Protein AF-A0A679FP63-F1 (afdb_monomer)

Mean predicted aligned error: 5.91 Å

Foldseek 3Di:
DDDDDDLVDDLVVQLVCAVVRPDDWAQDDPVDPDSHTWDFPAWDWDWDQDPVGIGIHTDTDTHGDDPPDD

Nearest PDB structures (foldseek):
  2fdo-assembly1_A  TM=6.389E-01  e=1.947E+00  Archaeoglobus fulgidus DSM 4304
  8r6e-assembly1_A  TM=5.807E-01  e=2.515E+00  Severe acute respiratory syndrome coronavirus 2
  7vbf-assembly1_A  TM=5.542E-01  e=2.515E+00  Severe acute respiratory syndrome coronavirus 2
  2cjr-assembly1_A  TM=5.612E-01  e=3.248E+00  SARS coronavirus TW1

Radius of gyration: 14.55 Å; Cα contacts (8 Å, |Δi|>4): 88; chains: 1; bounding box: 32×19×42 Å

Structure (mmCIF, N/CA/C/O backbone):
data_AF-A0A679FP63-F1
#
_entry.id   AF-A0A679FP63-F1
#
loop_
_atom_site.group_PDB
_atom_site.id
_atom_site.type_symbol
_atom_site.label_atom_id
_atom_site.label_alt_id
_atom_site.label_comp_id
_atom_site.label_asym_id
_atom_site.label_entity_id
_atom_site.label_seq_id
_atom_site.pdbx_PDB_ins_code
_atom_site.Cartn_x
_atom_site.Cartn_y
_atom_site.Cartn_z
_atom_site.occupancy
_atom_site.B_iso_or_equiv
_atom_site.auth_seq_id
_atom_site.auth_comp_id
_atom_site.auth_asym_id
_atom_site.auth_atom_id
_atom_site.pdbx_PDB_model_num
ATOM 1 N N . MET A 1 1 ? -4.195 3.641 -14.652 1.00 76.19 1 MET A N 1
ATOM 2 C CA . MET A 1 1 ? -4.838 2.354 -14.321 1.00 76.19 1 MET A CA 1
ATOM 3 C C . MET A 1 1 ? -4.709 2.095 -12.832 1.00 76.19 1 MET A C 1
ATOM 5 O O . MET A 1 1 ? -3.676 2.446 -12.278 1.00 76.19 1 MET A O 1
ATOM 9 N N . ILE A 1 2 ? -5.740 1.531 -12.204 1.00 81.56 2 ILE A N 1
ATOM 10 C CA . ILE A 1 2 ? -5.725 1.086 -10.805 1.00 81.56 2 ILE A CA 1
ATOM 11 C C . ILE A 1 2 ? -5.711 -0.444 -10.824 1.00 81.56 2 ILE A C 1
ATOM 13 O O . ILE A 1 2 ? -6.485 -1.042 -11.568 1.00 81.56 2 ILE A O 1
ATOM 17 N N . GLN A 1 3 ? -4.820 -1.056 -10.048 1.00 85.19 3 GLN A N 1
ATOM 18 C CA . GLN A 1 3 ? -4.791 -2.498 -9.823 1.00 85.19 3 GLN A CA 1
ATOM 19 C C . GLN A 1 3 ? -5.166 -2.755 -8.367 1.00 85.19 3 GLN A C 1
ATOM 21 O O . GLN A 1 3 ? -4.600 -2.134 -7.469 1.00 85.19 3 GLN A O 1
ATOM 26 N N . PHE A 1 4 ? -6.134 -3.642 -8.152 1.00 89.62 4 PHE A N 1
ATOM 27 C CA . PHE A 1 4 ? -6.537 -4.046 -6.812 1.00 89.62 4 PHE A CA 1
ATOM 28 C C . PHE A 1 4 ? -5.589 -5.122 -6.286 1.00 89.62 4 PHE A C 1
ATOM 30 O O . PHE A 1 4 ? -5.204 -6.034 -7.020 1.00 89.62 4 PHE A O 1
ATOM 37 N N . HIS A 1 5 ? -5.216 -4.992 -5.020 1.00 91.12 5 HIS A N 1
ATOM 38 C CA . HIS A 1 5 ? -4.418 -5.956 -4.280 1.00 91.12 5 HIS A CA 1
ATOM 39 C C . HIS A 1 5 ? -4.951 -6.000 -2.851 1.00 91.12 5 HIS A C 1
ATOM 41 O O . HIS A 1 5 ? -5.186 -4.948 -2.256 1.00 91.12 5 HIS A O 1
ATOM 47 N N . ASP A 1 6 ? -5.166 -7.206 -2.339 1.00 95.06 6 ASP A N 1
ATOM 48 C CA . ASP A 1 6 ? -5.539 -7.428 -0.949 1.00 95.06 6 ASP A CA 1
ATOM 49 C C . ASP A 1 6 ? -4.267 -7.702 -0.141 1.00 95.06 6 ASP A C 1
ATOM 51 O O . ASP A 1 6 ? -3.550 -8.661 -0.420 1.00 95.06 6 ASP A O 1
ATOM 55 N N . PHE A 1 7 ? -3.987 -6.836 0.833 1.00 95.25 7 PHE A N 1
ATOM 56 C CA . PHE A 1 7 ? -2.824 -6.949 1.713 1.00 95.25 7 PHE A CA 1
ATOM 57 C C . PHE A 1 7 ? -3.065 -7.916 2.886 1.00 95.25 7 PHE A C 1
ATOM 59 O O . PHE A 1 7 ? -2.132 -8.195 3.638 1.00 95.25 7 PHE A O 1
ATOM 66 N N . GLY A 1 8 ? -4.301 -8.396 3.084 1.00 97.31 8 GLY A N 1
ATOM 67 C CA . GLY A 1 8 ? -4.656 -9.302 4.180 1.00 97.31 8 GLY A CA 1
ATOM 68 C C . GLY A 1 8 ? -4.532 -8.679 5.576 1.00 97.31 8 GLY A C 1
ATOM 69 O O . GLY A 1 8 ? -4.368 -9.398 6.559 1.00 97.31 8 GLY A O 1
ATOM 70 N N . ILE A 1 9 ? -4.572 -7.348 5.665 1.00 97.38 9 ILE A N 1
ATOM 71 C CA . ILE A 1 9 ? -4.470 -6.564 6.902 1.00 97.38 9 ILE A CA 1
ATOM 72 C C . ILE A 1 9 ? -5.593 -5.531 6.958 1.00 97.38 9 ILE A C 1
ATOM 74 O O . ILE A 1 9 ? -6.115 -5.107 5.925 1.00 97.38 9 ILE A O 1
ATOM 78 N N . ASP A 1 10 ? -5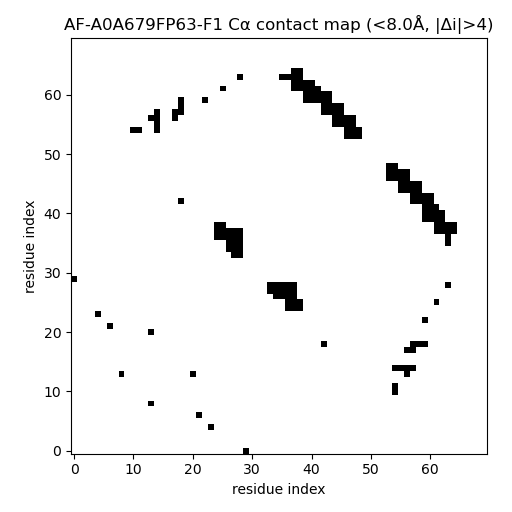.950 -5.104 8.164 1.00 96.31 10 ASP A N 1
ATOM 79 C CA . ASP A 1 10 ? -6.919 -4.031 8.356 1.00 96.31 10 ASP A CA 1
ATOM 80 C C . ASP A 1 10 ? -6.355 -2.648 7.959 1.00 96.31 10 ASP A C 1
ATOM 82 O O . ASP A 1 10 ? -5.152 -2.452 7.745 1.00 96.31 10 ASP A O 1
ATOM 86 N N . ILE A 1 11 ? -7.254 -1.666 7.866 1.00 96.00 11 ILE A N 1
ATOM 87 C CA . ILE A 1 11 ? -6.932 -0.309 7.414 1.00 96.00 11 ILE A CA 1
ATOM 88 C C . ILE A 1 11 ? -6.031 0.468 8.386 1.00 96.00 11 ILE A C 1
ATOM 90 O O . ILE A 1 11 ? -5.231 1.297 7.941 1.00 96.00 11 ILE A O 1
ATOM 94 N N . GLN A 1 12 ? -6.123 0.191 9.689 1.00 96.81 12 GLN A N 1
ATOM 95 C CA . GLN A 1 12 ? -5.278 0.800 10.716 1.00 96.81 12 GLN A CA 1
ATOM 96 C C . GLN A 1 12 ? -3.839 0.309 10.527 1.00 96.81 12 GLN A C 1
ATOM 98 O O . GLN A 1 12 ? -2.943 1.115 10.281 1.00 96.81 12 GLN A O 1
ATOM 103 N N . THR A 1 13 ? -3.644 -1.012 10.492 1.00 97.94 13 THR A N 1
ATOM 104 C CA . THR A 1 13 ? -2.347 -1.658 10.262 1.00 97.94 13 THR A CA 1
ATOM 105 C C . THR A 1 13 ? -1.728 -1.212 8.936 1.00 97.94 13 THR A C 1
ATOM 107 O O . THR A 1 13 ? -0.531 -0.921 8.870 1.00 97.94 13 THR A O 1
ATOM 110 N N . TYR A 1 14 ? -2.532 -1.110 7.873 1.00 97.75 14 TYR A N 1
ATOM 111 C CA . TYR A 1 14 ? -2.069 -0.584 6.589 1.00 97.75 14 TYR A CA 1
ATOM 112 C C . TYR A 1 14 ? -1.550 0.853 6.717 1.00 97.75 14 TYR A C 1
ATOM 114 O O . TYR A 1 14 ? -0.497 1.196 6.171 1.00 97.75 14 TYR A O 1
ATOM 122 N N . THR A 1 15 ? -2.297 1.707 7.417 1.00 97.38 15 THR A N 1
ATOM 123 C CA . THR A 1 15 ? -1.953 3.122 7.605 1.00 97.38 15 THR A CA 1
ATOM 124 C C . THR A 1 15 ? -0.665 3.268 8.406 1.00 97.38 15 THR A C 1
ATOM 126 O O . THR A 1 15 ? 0.219 4.018 7.984 1.00 97.38 15 THR A O 1
ATOM 129 N N . ASP A 1 16 ? -0.527 2.498 9.484 1.00 97.50 16 ASP A N 1
ATOM 130 C CA . ASP A 1 16 ? 0.632 2.521 10.378 1.00 97.50 16 ASP A CA 1
ATOM 131 C C . ASP A 1 16 ? 1.916 2.072 9.661 1.00 97.50 16 ASP A C 1
ATOM 133 O O . ASP A 1 16 ? 2.961 2.707 9.802 1.00 97.50 16 ASP A O 1
ATOM 137 N N . ARG A 1 17 ? 1.838 1.032 8.817 1.00 97.81 17 ARG A N 1
ATOM 138 C CA . ARG A 1 17 ? 2.971 0.571 7.984 1.00 97.81 17 ARG A CA 1
ATOM 139 C C . ARG A 1 17 ? 3.331 1.555 6.872 1.00 97.81 17 ARG A C 1
ATOM 141 O O . ARG A 1 17 ? 4.486 1.664 6.461 1.00 97.81 17 ARG A O 1
ATOM 148 N N . GLY A 1 18 ? 2.344 2.259 6.322 1.00 97.25 18 GLY A N 1
ATOM 149 C CA . GLY A 1 18 ? 2.539 3.269 5.288 1.00 97.25 18 GLY A CA 1
ATOM 150 C C . GLY A 1 18 ? 3.330 2.775 4.067 1.00 97.25 18 GLY A C 1
ATOM 151 O O . GLY A 1 18 ? 2.816 2.014 3.247 1.00 97.25 18 GLY A O 1
ATOM 152 N N . LYS A 1 19 ? 4.571 3.255 3.899 1.00 96.62 19 LYS A N 1
ATOM 153 C CA . LYS A 1 19 ? 5.449 2.878 2.769 1.00 96.62 19 LYS A CA 1
ATOM 154 C C . LYS A 1 19 ? 6.122 1.510 2.941 1.00 96.62 19 LYS A C 1
ATOM 156 O O . LYS A 1 19 ? 6.673 1.008 1.966 1.00 96.62 19 LYS A O 1
ATOM 161 N N . GLU A 1 20 ? 6.074 0.939 4.141 1.00 96.94 20 GLU A N 1
ATOM 162 C CA . GLU A 1 20 ? 6.645 -0.371 4.486 1.00 96.94 20 GLU A CA 1
ATOM 163 C C . GLU A 1 20 ? 5.641 -1.518 4.305 1.00 96.94 20 GLU A C 1
ATOM 165 O O . GLU A 1 20 ? 5.944 -2.667 4.612 1.00 96.94 20 GLU A O 1
ATOM 170 N N . ASN A 1 21 ? 4.441 -1.232 3.785 1.00 97.00 21 ASN A N 1
ATOM 171 C CA . ASN A 1 21 ? 3.527 -2.280 3.343 1.00 97.00 21 ASN A CA 1
ATOM 172 C C . ASN A 1 21 ? 4.167 -3.160 2.260 1.00 97.00 21 ASN A C 1
ATOM 174 O O . ASN A 1 21 ? 4.996 -2.704 1.465 1.00 97.00 21 ASN A O 1
ATOM 178 N N . ASP A 1 22 ? 3.716 -4.412 2.197 1.00 95.69 22 ASP A N 1
ATOM 179 C CA . ASP A 1 22 ? 4.199 -5.412 1.243 1.00 95.69 22 ASP A CA 1
ATOM 180 C C . ASP A 1 22 ? 3.593 -5.193 -0.153 1.00 95.69 22 ASP A C 1
ATOM 182 O O . ASP A 1 22 ? 2.725 -5.921 -0.626 1.00 95.69 22 ASP A O 1
ATOM 186 N N . PHE A 1 23 ? 3.967 -4.080 -0.787 1.00 94.88 23 PHE A N 1
ATOM 187 C CA . PHE A 1 23 ? 3.461 -3.716 -2.106 1.00 94.88 23 PHE A CA 1
ATOM 188 C C . PHE A 1 23 ? 3.932 -4.721 -3.169 1.00 94.88 23 PHE A C 1
ATOM 190 O O . PHE A 1 23 ? 5.143 -4.931 -3.294 1.00 94.88 23 PHE A O 1
ATOM 197 N N . PRO A 1 24 ? 3.023 -5.250 -4.010 1.00 91.94 24 PRO A N 1
ATOM 198 C CA . PRO A 1 24 ? 3.350 -6.312 -4.954 1.00 91.94 24 PRO A CA 1
ATOM 199 C C . PRO A 1 24 ? 4.277 -5.828 -6.070 1.00 91.94 24 PRO A C 1
ATOM 201 O O . PRO A 1 24 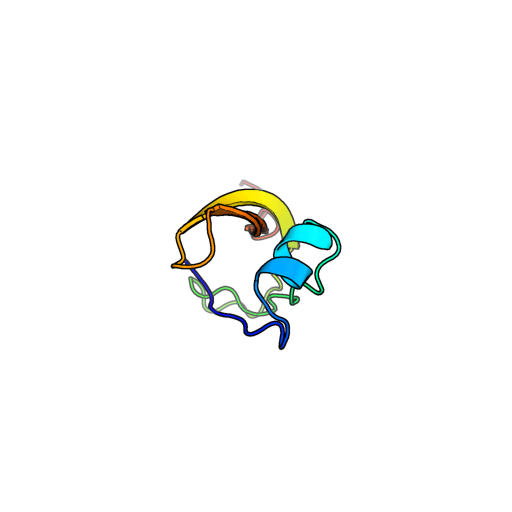? 4.211 -4.674 -6.505 1.00 91.94 24 PRO A O 1
ATOM 204 N N . ASP A 1 25 ? 5.084 -6.729 -6.617 1.00 88.12 25 ASP A N 1
ATOM 205 C CA . ASP A 1 25 ? 5.762 -6.481 -7.886 1.00 88.12 25 ASP A CA 1
ATOM 206 C C . ASP A 1 25 ? 4.787 -6.670 -9.053 1.00 88.12 25 ASP A C 1
ATOM 208 O O . ASP A 1 25 ? 4.091 -7.683 -9.171 1.00 88.12 25 ASP A O 1
ATOM 212 N N . VAL A 1 26 ? 4.719 -5.678 -9.942 1.00 86.75 26 VAL A N 1
ATOM 213 C CA . VAL A 1 26 ? 3.778 -5.686 -11.067 1.00 86.75 26 VAL A CA 1
ATOM 214 C C . VAL A 1 26 ? 4.509 -6.122 -12.332 1.00 86.75 26 VAL A C 1
ATOM 216 O O . VAL A 1 26 ? 5.061 -5.307 -13.064 1.00 86.75 26 VAL A O 1
ATOM 219 N N . ASN A 1 27 ? 4.493 -7.425 -12.610 1.00 81.31 27 ASN A N 1
ATOM 220 C CA . ASN A 1 27 ? 5.258 -8.027 -13.713 1.00 81.31 27 ASN A CA 1
ATOM 221 C C . ASN A 1 27 ? 4.606 -7.905 -15.102 1.00 81.31 27 ASN A C 1
ATOM 223 O O . ASN A 1 27 ? 5.203 -8.271 -16.116 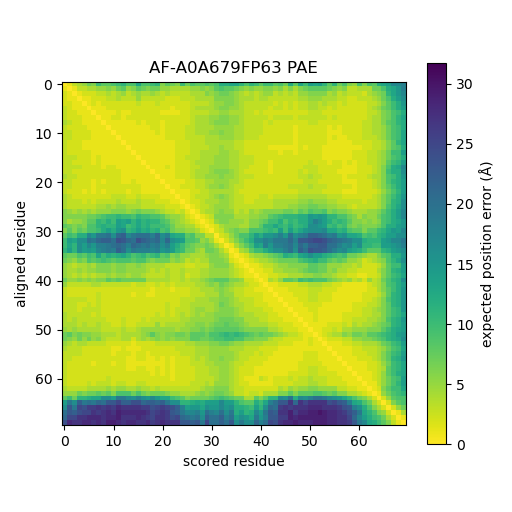1.00 81.31 27 ASN A O 1
ATOM 227 N N . GLN A 1 28 ? 3.380 -7.387 -15.168 1.00 75.69 28 GLN A N 1
ATOM 228 C CA . GLN A 1 28 ? 2.641 -7.232 -16.413 1.00 75.69 28 GLN A CA 1
ATOM 229 C C . GLN A 1 28 ? 2.060 -5.828 -16.502 1.00 75.69 28 GLN A C 1
ATOM 231 O O . GLN A 1 28 ? 1.240 -5.424 -15.679 1.00 75.69 28 GLN A O 1
ATOM 236 N N . CYS A 1 29 ? 2.458 -5.081 -17.533 1.00 75.06 29 CYS A N 1
ATOM 237 C CA . CYS A 1 29 ? 1.832 -3.797 -17.776 1.00 75.06 29 CYS A CA 1
ATOM 238 C C . CYS A 1 29 ? 0.426 -4.007 -18.349 1.00 75.06 29 CYS A C 1
ATOM 240 O O . CYS A 1 29 ? 0.293 -4.616 -19.410 1.00 75.06 29 CYS A O 1
ATOM 242 N N . PRO A 1 30 ? -0.619 -3.434 -17.743 1.00 72.62 30 PRO A N 1
ATOM 243 C CA . PRO A 1 30 ? -1.969 -3.639 -18.245 1.00 72.62 30 PRO A CA 1
ATOM 244 C C . PRO A 1 30 ? -2.265 -2.889 -19.555 1.00 72.62 30 PRO A C 1
ATOM 246 O O . PRO A 1 30 ? -3.265 -3.156 -20.209 1.00 72.62 30 PRO A O 1
ATOM 249 N N . HIS A 1 31 ? -1.393 -1.959 -19.962 1.00 71.62 31 HIS A N 1
ATOM 250 C CA . HIS A 1 31 ? -1.538 -1.179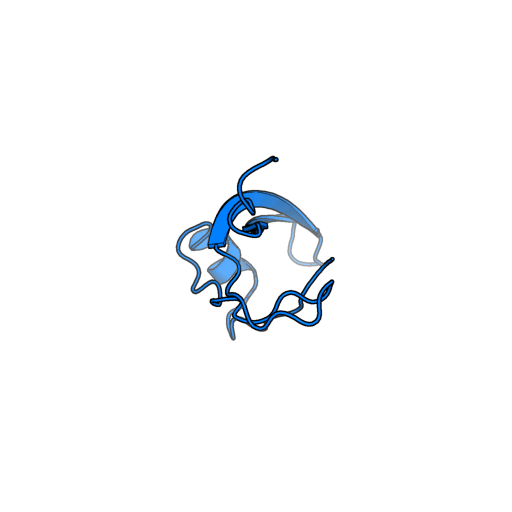 -21.194 1.00 71.62 31 HIS A CA 1
ATOM 251 C C . HIS A 1 31 ? -0.721 -1.721 -22.378 1.00 71.62 31 HIS A C 1
ATOM 253 O O . HIS A 1 31 ? -0.650 -1.059 -23.408 1.00 71.62 31 HIS A O 1
ATOM 259 N N . GLY A 1 32 ? -0.014 -2.850 -22.260 1.00 63.94 32 GLY A N 1
ATOM 260 C CA . GLY A 1 32 ? 0.756 -3.368 -23.395 1.00 63.94 32 GLY A CA 1
ATOM 261 C C . GLY A 1 32 ? 0.929 -4.875 -23.384 1.00 63.94 32 GLY A C 1
ATOM 262 O O . GLY A 1 32 ? 0.849 -5.516 -22.348 1.00 63.94 32 GLY A O 1
ATOM 263 N N . LEU A 1 33 ? 1.230 -5.417 -24.562 1.00 60.88 33 LEU A N 1
ATOM 264 C CA . LEU A 1 33 ? 1.490 -6.844 -24.777 1.00 60.88 33 LEU A CA 1
ATOM 265 C C . LEU A 1 33 ? 2.826 -7.312 -24.173 1.00 60.88 33 LEU A C 1
ATOM 267 O O . LEU A 1 33 ? 3.106 -8.507 -24.116 1.00 60.88 33 LEU A O 1
ATOM 271 N N . SER A 1 34 ? 3.677 -6.381 -23.735 1.00 63.09 34 SER A N 1
ATOM 272 C CA . SER A 1 34 ? 4.978 -6.702 -23.166 1.00 63.09 34 SER A CA 1
ATOM 273 C C . SER A 1 34 ? 4.861 -7.135 -21.702 1.00 63.09 34 SER A C 1
ATOM 275 O O . SER A 1 34 ? 4.429 -6.369 -20.841 1.00 63.09 34 SER A O 1
ATOM 277 N N . ARG A 1 35 ? 5.329 -8.356 -21.408 1.00 68.94 35 ARG A N 1
ATOM 278 C CA . ARG A 1 35 ? 5.530 -8.904 -20.050 1.00 68.94 35 ARG A CA 1
ATOM 279 C C . ARG A 1 35 ? 6.742 -8.277 -19.347 1.00 68.94 35 ARG A C 1
ATOM 281 O O . ARG A 1 35 ? 7.571 -8.980 -18.779 1.00 68.94 35 ARG A O 1
ATOM 288 N N . ARG A 1 36 ? 6.917 -6.962 -19.491 1.00 75.25 36 ARG A N 1
ATOM 289 C CA . ARG A 1 36 ? 7.988 -6.249 -18.797 1.00 75.25 36 ARG A CA 1
ATOM 290 C C . ARG A 1 36 ? 7.489 -5.847 -17.412 1.00 75.25 36 ARG A C 1
ATOM 292 O O . ARG A 1 36 ? 6.383 -5.298 -17.336 1.00 75.25 36 ARG A O 1
ATOM 299 N N . PRO A 1 37 ? 8.290 -6.079 -16.362 1.00 78.06 37 PRO A N 1
ATOM 300 C CA . PRO A 1 37 ? 7.954 -5.609 -15.034 1.00 78.06 37 PRO A CA 1
ATOM 301 C C . PRO A 1 37 ? 7.862 -4.086 -15.004 1.00 78.06 37 PRO A C 1
ATOM 303 O O . PRO A 1 37 ? 8.577 -3.374 -15.712 1.00 78.06 37 PRO A O 1
ATOM 306 N N . LEU A 1 38 ? 6.920 -3.590 -14.211 1.00 85.81 38 LEU A N 1
ATOM 307 C CA . LEU A 1 38 ? 6.839 -2.190 -13.851 1.00 85.81 38 LEU A CA 1
ATOM 308 C C . LEU A 1 38 ? 7.645 -1.973 -12.579 1.00 85.81 38 LEU A C 1
ATOM 310 O O . LEU A 1 38 ? 7.523 -2.719 -11.610 1.00 85.81 38 LEU A O 1
ATOM 314 N N . HIS A 1 39 ? 8.421 -0.901 -12.569 1.00 86.94 39 HIS A N 1
ATOM 315 C CA . HIS A 1 39 ? 9.253 -0.551 -11.432 1.00 86.94 39 HIS A CA 1
ATOM 316 C C . HIS A 1 39 ? 8.505 0.408 -10.519 1.00 86.94 39 HIS A C 1
ATOM 318 O O . HIS A 1 39 ? 7.757 1.280 -10.980 1.00 86.94 39 HIS A O 1
ATOM 324 N N . ARG A 1 40 ? 8.732 0.271 -9.212 1.00 90.12 40 ARG A N 1
ATOM 325 C CA . ARG A 1 40 ? 8.180 1.185 -8.214 1.00 90.12 40 ARG A CA 1
ATOM 326 C C . ARG A 1 40 ? 8.756 2.588 -8.435 1.00 90.12 40 ARG A C 1
ATOM 328 O O . ARG A 1 40 ? 9.957 2.807 -8.342 1.00 90.12 40 ARG A O 1
ATOM 335 N N . HIS A 1 41 ? 7.879 3.543 -8.718 1.00 90.62 41 HIS A N 1
ATOM 336 C CA . HIS A 1 41 ? 8.175 4.933 -9.071 1.00 90.62 41 HIS A CA 1
ATOM 337 C C . HIS A 1 41 ? 7.551 5.887 -8.033 1.00 90.62 41 HIS A C 1
ATOM 339 O O . HIS A 1 41 ? 6.804 6.832 -8.327 1.00 90.62 41 HIS A O 1
ATOM 345 N N . GLY A 1 42 ? 7.817 5.577 -6.765 1.00 93.81 42 GLY A N 1
ATOM 346 C CA . GLY A 1 42 ? 7.369 6.340 -5.607 1.00 93.81 42 GLY A CA 1
ATOM 347 C C . GLY A 1 42 ? 5.942 6.033 -5.159 1.00 93.81 42 GLY A C 1
ATOM 348 O O . GLY A 1 42 ? 5.364 5.002 -5.489 1.00 93.81 42 GLY A O 1
ATOM 349 N N . TYR A 1 43 ? 5.385 6.957 -4.380 1.00 96.62 43 TYR A N 1
ATOM 350 C CA . TYR A 1 43 ? 4.097 6.799 -3.714 1.00 96.62 43 TYR A CA 1
ATOM 351 C C . TYR A 1 43 ? 3.262 8.073 -3.847 1.00 96.62 43 TYR A C 1
ATOM 353 O O . TYR A 1 43 ? 3.800 9.164 -4.051 1.00 96.62 43 TYR A O 1
ATOM 361 N N . TYR A 1 44 ? 1.951 7.941 -3.703 1.00 96.19 44 TYR A N 1
ATOM 362 C CA . TYR A 1 44 ? 1.033 9.055 -3.463 1.00 96.19 44 TYR A CA 1
ATOM 363 C C . TYR A 1 44 ? 0.123 8.716 -2.288 1.00 96.19 44 TYR A C 1
ATOM 365 O O . TYR A 1 44 ? 0.143 7.590 -1.796 1.00 96.19 44 TYR A O 1
ATOM 373 N N . GLN A 1 45 ? -0.650 9.694 -1.827 1.00 96.44 45 GLN A N 1
ATOM 374 C CA . GLN A 1 45 ? -1.558 9.504 -0.704 1.00 96.44 45 GLN A CA 1
ATOM 375 C C . GLN A 1 45 ? -3.016 9.650 -1.122 1.00 96.44 45 GLN A C 1
ATOM 377 O O . GLN A 1 45 ? -3.352 10.428 -2.021 1.00 96.44 45 GLN A O 1
ATOM 382 N N . ARG A 1 46 ? -3.873 8.888 -0.450 1.00 96.62 46 ARG A N 1
ATOM 383 C CA . ARG A 1 46 ? -5.333 8.976 -0.527 1.00 96.62 46 ARG A CA 1
ATOM 384 C C . ARG A 1 46 ? -5.906 8.914 0.877 1.00 96.62 46 ARG A C 1
ATOM 386 O O . ARG A 1 46 ? -5.304 8.303 1.753 1.00 96.62 46 ARG A O 1
ATOM 393 N N . TYR A 1 47 ? -7.073 9.515 1.049 1.00 97.06 47 TYR A N 1
ATOM 394 C CA . TYR A 1 47 ? -7.862 9.328 2.251 1.00 97.06 47 TYR A CA 1
ATOM 395 C C . TYR A 1 47 ? -8.872 8.213 2.040 1.00 97.06 47 TYR A C 1
ATOM 397 O O . TYR A 1 47 ? -9.503 8.135 0.982 1.00 97.06 47 TYR A O 1
ATOM 405 N N . ALA A 1 48 ? -9.003 7.363 3.046 1.00 95.69 48 ALA A N 1
ATOM 406 C CA . ALA A 1 48 ? -10.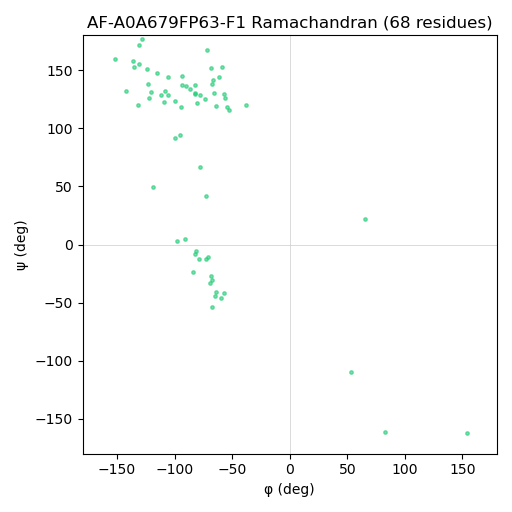112 6.443 3.182 1.00 95.69 48 ALA A CA 1
ATOM 407 C C . ALA A 1 48 ? -10.985 6.924 4.338 1.00 95.69 48 ALA A C 1
ATOM 409 O O . ALA A 1 48 ? -10.502 7.105 5.455 1.00 95.69 48 ALA A O 1
ATOM 410 N N . LEU A 1 49 ? -12.256 7.168 4.027 1.00 96.94 49 LEU A N 1
ATOM 411 C CA . LEU A 1 49 ? -13.272 7.578 4.986 1.00 96.94 49 LEU A CA 1
ATOM 412 C C . LEU A 1 49 ? -14.090 6.343 5.347 1.00 96.94 49 LEU A C 1
ATOM 414 O O . LEU A 1 49 ? -14.632 5.676 4.465 1.00 96.94 49 LEU A O 1
ATOM 418 N N . THR A 1 50 ? -14.144 6.040 6.632 1.00 94.81 50 THR A N 1
ATOM 419 C CA . THR A 1 50 ? -14.831 4.873 7.193 1.00 94.81 50 THR A CA 1
ATOM 420 C C . THR A 1 50 ? -15.776 5.326 8.306 1.00 94.81 50 THR A C 1
ATOM 422 O O . THR A 1 50 ? -15.824 6.516 8.625 1.00 94.81 50 THR A O 1
ATOM 425 N N . ALA A 1 51 ? -16.536 4.403 8.901 1.00 95.69 51 ALA A N 1
ATOM 426 C CA . ALA A 1 51 ? -17.344 4.734 10.075 1.00 95.69 51 ALA A CA 1
ATOM 427 C C . ALA A 1 51 ? -16.460 5.021 11.305 1.00 95.69 51 ALA A C 1
ATOM 429 O O . ALA A 1 51 ? -16.852 5.780 12.189 1.00 95.69 51 ALA A O 1
ATOM 430 N N . GLU A 1 52 ? -15.263 4.435 11.338 1.00 92.94 52 GLU A N 1
ATOM 431 C CA . GLU A 1 52 ? -14.294 4.507 12.428 1.00 92.94 52 GLU A CA 1
ATOM 432 C C . GLU A 1 52 ? -13.418 5.768 12.359 1.00 92.94 52 GLU A C 1
ATOM 434 O O . GLU A 1 52 ? -12.906 6.223 13.382 1.00 92.94 52 GLU A O 1
ATOM 439 N N . GLY A 1 53 ? -13.263 6.360 11.170 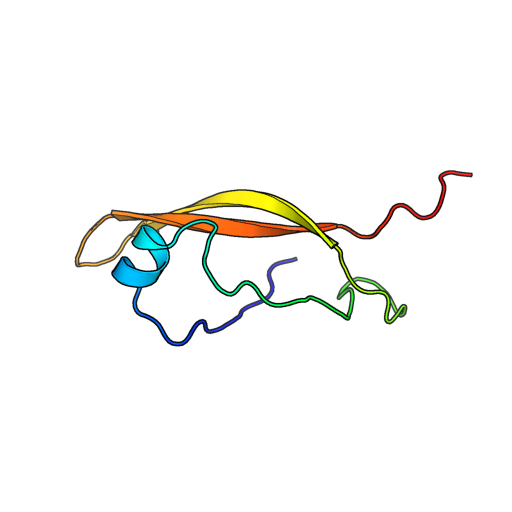1.00 93.75 53 GLY A N 1
ATOM 440 C CA . GLY A 1 53 ? -12.520 7.603 10.982 1.00 93.75 53 GLY A CA 1
ATOM 441 C C . GLY A 1 53 ? -11.916 7.795 9.591 1.00 93.75 53 GLY A C 1
ATOM 442 O O . GLY A 1 53 ? -12.308 7.159 8.605 1.00 93.75 53 GLY A O 1
ATOM 443 N N . GLU A 1 54 ? -10.950 8.712 9.527 1.00 97.69 54 GLU A N 1
ATOM 444 C CA . GLU A 1 54 ? -10.191 9.066 8.329 1.00 97.69 54 GLU A CA 1
ATOM 445 C C . GLU A 1 54 ? -8.770 8.494 8.393 1.00 97.69 54 GLU A C 1
ATOM 447 O O . GLU A 1 54 ? -8.023 8.736 9.341 1.00 97.69 54 GLU A O 1
ATOM 452 N N . TYR A 1 55 ? -8.377 7.788 7.333 1.00 97.81 55 TYR A N 1
ATOM 453 C CA . TYR A 1 55 ? -7.075 7.134 7.222 1.00 97.81 55 TYR A CA 1
ATOM 454 C C 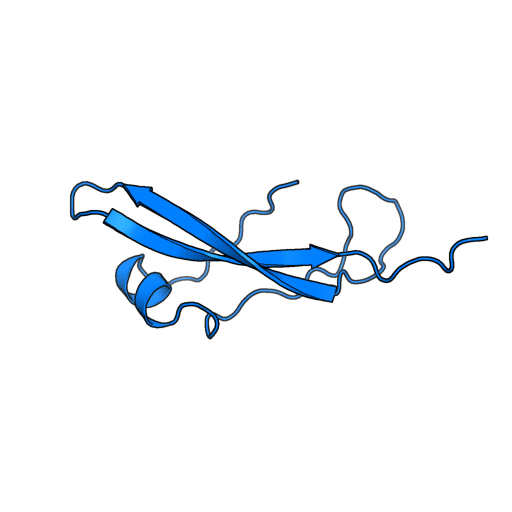. TYR A 1 55 ? -6.296 7.658 6.021 1.00 97.81 55 TYR A C 1
ATOM 456 O O . TYR A 1 55 ? -6.814 7.698 4.903 1.00 97.81 55 TYR A O 1
ATOM 464 N N . ARG A 1 56 ? -5.025 8.027 6.221 1.00 97.44 56 ARG A N 1
ATOM 465 C CA . ARG A 1 56 ? -4.142 8.518 5.152 1.00 97.44 56 ARG A CA 1
ATOM 466 C C . ARG A 1 56 ? -3.292 7.384 4.585 1.00 97.44 56 ARG A C 1
ATOM 468 O O . ARG A 1 56 ? -2.199 7.095 5.066 1.00 97.44 56 ARG A O 1
ATOM 475 N N . LEU A 1 57 ? -3.776 6.781 3.510 1.00 97.19 57 LEU A N 1
ATOM 476 C CA . LEU A 1 57 ? -3.173 5.619 2.869 1.00 97.19 57 LEU A CA 1
ATOM 477 C C . LEU A 1 57 ? -2.034 6.029 1.933 1.00 97.19 57 LEU A C 1
ATOM 479 O O . LEU A 1 57 ? -2.218 6.871 1.051 1.00 97.19 57 LEU A O 1
ATOM 483 N N . TRP A 1 58 ? -0.873 5.391 2.072 1.00 97.62 58 TRP A N 1
ATOM 484 C CA . TRP A 1 58 ? 0.185 5.434 1.063 1.00 97.62 58 TRP A CA 1
ATOM 485 C C . TRP A 1 58 ? -0.110 4.417 -0.036 1.00 97.62 58 TRP A C 1
ATOM 487 O O . TRP A 1 58 ? -0.369 3.259 0.257 1.00 97.62 58 TRP A O 1
ATOM 497 N N . ILE A 1 59 ? -0.053 4.827 -1.301 1.00 95.88 59 ILE A N 1
ATOM 498 C CA . ILE A 1 59 ? -0.286 3.954 -2.457 1.00 95.88 59 ILE A CA 1
ATOM 499 C C . ILE A 1 59 ? 0.950 3.976 -3.352 1.00 95.88 59 ILE A C 1
ATOM 501 O O . ILE A 1 59 ? 1.411 5.050 -3.756 1.00 95.88 59 ILE A O 1
ATOM 505 N N . 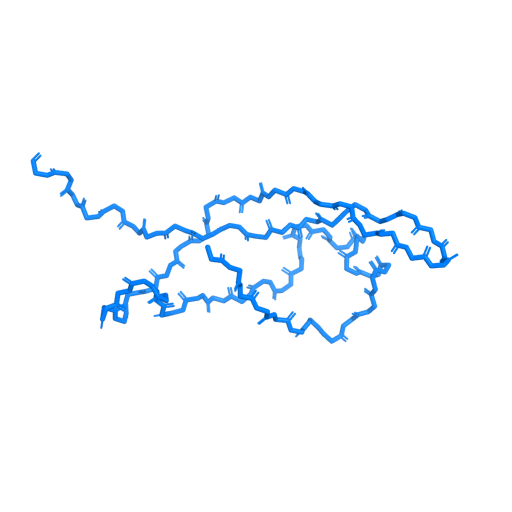ALA A 1 60 ? 1.487 2.795 -3.666 1.00 95.31 60 ALA A N 1
ATOM 506 C CA . ALA A 1 60 ? 2.621 2.646 -4.571 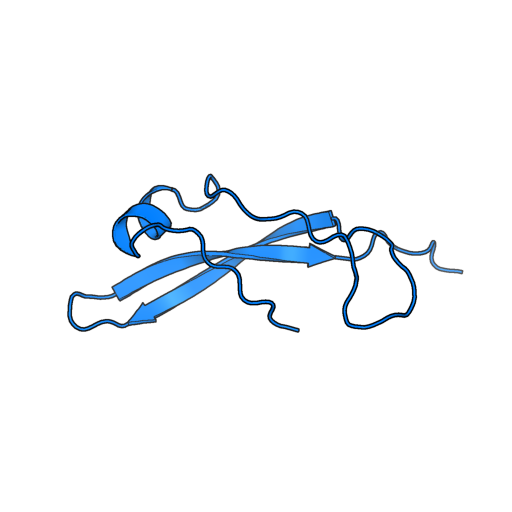1.00 95.31 60 ALA A CA 1
ATOM 507 C C . ALA A 1 60 ? 2.246 3.019 -6.012 1.00 95.31 60 ALA A C 1
ATOM 509 O O . ALA A 1 60 ? 1.179 2.672 -6.521 1.00 95.31 60 ALA A O 1
ATOM 510 N N . ARG A 1 61 ? 3.149 3.733 -6.687 1.00 93.12 61 ARG A N 1
ATOM 511 C CA . ARG A 1 61 ? 3.069 4.012 -8.124 1.00 93.12 61 ARG A CA 1
ATOM 512 C C . ARG A 1 61 ? 4.079 3.165 -8.851 1.00 93.12 61 ARG A C 1
ATOM 514 O O . ARG A 1 61 ? 5.203 3.004 -8.388 1.00 93.12 61 ARG A O 1
ATOM 521 N N . TYR A 1 62 ? 3.694 2.720 -10.033 1.00 90.31 62 TYR A N 1
ATOM 522 C CA . TYR A 1 62 ? 4.540 1.921 -10.896 1.00 90.31 62 TYR A CA 1
ATOM 523 C C . TYR A 1 62 ? 4.680 2.618 -12.241 1.00 90.31 62 TYR A C 1
ATOM 525 O O . TYR A 1 62 ? 3.707 3.162 -12.771 1.00 90.31 62 TYR A O 1
ATOM 533 N N . ALA A 1 63 ? 5.892 2.618 -12.781 1.00 85.31 63 ALA A N 1
ATOM 534 C CA . ALA A 1 63 ? 6.194 3.146 -14.100 1.00 85.31 63 ALA A CA 1
ATOM 535 C C . ALA A 1 63 ? 6.866 2.062 -14.941 1.00 85.31 63 ALA A C 1
ATOM 537 O O . ALA A 1 63 ? 7.552 1.179 -14.421 1.00 85.31 63 ALA A O 1
ATOM 538 N N . ARG A 1 64 ? 6.671 2.130 -16.259 1.00 81.06 64 ARG A N 1
ATOM 539 C CA . ARG A 1 64 ? 7.537 1.382 -17.171 1.00 81.06 64 ARG A CA 1
ATOM 540 C C . ARG A 1 64 ? 8.932 1.990 -17.068 1.00 81.06 64 ARG A C 1
ATOM 542 O O . ARG A 1 64 ? 9.054 3.212 -16.994 1.00 81.06 64 ARG A O 1
ATOM 549 N N . GLU A 1 65 ? 9.964 1.158 -17.106 1.00 71.69 65 GLU A N 1
ATOM 550 C CA . GLU A 1 65 ? 11.298 1.655 -17.425 1.00 71.69 65 GLU A CA 1
ATOM 551 C C . GLU A 1 65 ? 11.211 2.333 -18.796 1.00 71.69 65 GLU A C 1
ATOM 553 O O . GLU A 1 65 ? 10.598 1.780 -19.719 1.00 71.69 65 GLU A O 1
ATOM 558 N N . ASN A 1 66 ? 11.708 3.567 -18.905 1.00 60.22 66 ASN A N 1
ATOM 559 C CA . ASN A 1 66 ? 11.645 4.314 -20.154 1.00 60.22 66 ASN A CA 1
ATOM 560 C C . ASN A 1 66 ? 12.251 3.435 -21.255 1.00 60.22 66 ASN A C 1
ATOM 562 O O . ASN A 1 66 ? 13.442 3.134 -21.221 1.00 60.22 66 ASN A O 1
ATOM 566 N N . ALA A 1 67 ? 11.448 3.028 -22.245 1.00 53.38 67 ALA A N 1
ATOM 567 C CA . ALA A 1 67 ? 12.025 2.697 -23.536 1.00 53.38 67 ALA A CA 1
ATOM 568 C C . ALA A 1 67 ? 12.811 3.948 -23.929 1.00 53.38 67 ALA A C 1
ATOM 570 O O . ALA A 1 67 ? 12.220 5.031 -23.942 1.00 53.38 67 ALA A O 1
ATOM 571 N N . ALA A 1 68 ? 14.130 3.812 -24.094 1.00 40.78 68 ALA A N 1
ATOM 572 C CA . ALA A 1 68 ? 15.008 4.900 -24.492 1.00 40.78 68 ALA A CA 1
ATOM 573 C C . ALA A 1 68 ? 14.277 5.768 -25.522 1.00 40.78 68 ALA A C 1
ATOM 575 O O . ALA A 1 68 ? 13.776 5.262 -26.528 1.00 40.78 68 ALA A O 1
ATOM 576 N N . LYS A 1 69 ? 14.100 7.044 -25.179 1.00 37.69 69 LYS A N 1
ATOM 577 C CA . LYS A 1 69 ? 13.467 8.017 -26.062 1.00 37.69 69 LYS A CA 1
ATOM 578 C C . LYS A 1 69 ? 14.278 8.005 -27.373 1.00 37.69 69 LYS A C 1
ATOM 580 O O . LYS A 1 69 ? 15.501 8.092 -27.257 1.00 37.69 69 LYS A O 1
ATOM 585 N N . PRO A 1 70 ? 13.655 7.808 -28.550 1.00 46.41 70 PRO A N 1
ATOM 586 C CA . PRO A 1 70 ? 14.372 7.898 -29.818 1.00 46.41 70 PRO A CA 1
ATOM 587 C C . PRO A 1 70 ? 14.951 9.301 -30.025 1.00 46.41 70 PRO A C 1
ATOM 589 O O . PRO A 1 70 ? 14.376 10.269 -29.464 1.00 46.41 70 PRO A O 1
#

pLDDT: mean 86.53, std 14.63, range [37.69, 97.94]

Sequence (70 aa):
MIQFHDFGIDIQTYTDRGKENDFPDVNQCPHGLSRRPLHRHGYYQRYALTAEGEYRLWIARYARENAAKP

Solvent-accessible surface area (backbone atoms only — not comparable to full-atom values): 4731 Å² total; per-residue (Å²): 140,87,83,91,80,85,84,90,67,56,73,65,62,50,36,75,44,29,87,73,49,90,74,80,84,44,51,59,43,93,89,51,95,54,75,47,55,36,42,82,64,55,70,50,79,46,78,46,81,56,97,91,45,79,41,70,35,54,41,82,34,71,36,71,73,76,72,78,79,130

Organism: NCBI:txid129338

Secondary structure (DSSP, 8-state):
-------SS-HHHHHHHGGGS-PPPB-S-TTSS--PPBEEEEEEEEEEE-SS-EEEEEEEEEE-------